Protein AF-A0A950AH39-F1 (afdb_monomer_lite)

Sequence (177 aa):
MLTDLIYELNAAGATVAASVKDLDLKREAQKGTLADLEAAKADRQAALEKHDVKAVALASATEAVAEHIISEAKSEVVKAEAALKNVVTSAVEVSNRLQGELVVAARAKAEALLSDLFADKHQNMVKHHAGMTKIVTDSASLPSLFLNDRQADLIEGVARNFAITSASLIEFAAKVS

Radius of gyration: 41.62 Å; chains: 1; bounding box: 95×28×108 Å

Structure (mmCIF, N/CA/C/O backbone):
data_AF-A0A950AH39-F1
#
_entry.id   AF-A0A950AH39-F1
#
loop_
_atom_site.group_PDB
_atom_site.id
_atom_site.type_symbol
_atom_site.label_atom_id
_atom_site.label_alt_id
_atom_site.label_comp_id
_atom_site.label_asym_id
_atom_site.label_entity_id
_atom_site.label_seq_id
_atom_site.pdbx_PDB_ins_code
_atom_site.Cartn_x
_atom_site.Cartn_y
_atom_site.Cartn_z
_atom_site.occupancy
_atom_site.B_iso_or_equiv
_atom_site.auth_seq_id
_atom_site.auth_comp_id
_atom_site.auth_asym_id
_atom_site.auth_atom_id
_atom_site.pdbx_PDB_model_num
ATOM 1 N N . MET A 1 1 ? 3.872 2.177 -25.135 1.00 76.50 1 MET A N 1
ATOM 2 C CA . MET A 1 1 ? 4.479 1.170 -24.236 1.00 76.50 1 MET A CA 1
ATOM 3 C C . MET A 1 1 ? 5.127 1.804 -23.006 1.00 76.50 1 MET A C 1
ATOM 5 O O . MET A 1 1 ? 4.569 1.657 -21.932 1.00 76.50 1 MET A O 1
ATOM 9 N N . LEU A 1 2 ? 6.236 2.553 -23.114 1.00 76.88 2 LEU A N 1
ATOM 10 C CA . LEU A 1 2 ? 6.896 3.193 -21.951 1.00 76.88 2 LEU A CA 1
ATOM 11 C C . LEU A 1 2 ? 5.990 4.167 -21.176 1.00 76.88 2 LEU A C 1
ATOM 13 O O . LEU A 1 2 ? 5.901 4.101 -19.954 1.00 76.88 2 LEU A O 1
ATOM 17 N N . THR A 1 3 ? 5.281 5.040 -21.892 1.00 81.62 3 THR A N 1
ATOM 18 C CA . THR A 1 3 ? 4.321 5.980 -21.296 1.00 81.62 3 THR A CA 1
ATOM 19 C C . THR A 1 3 ? 3.168 5.256 -20.593 1.00 81.62 3 THR A C 1
ATOM 21 O O . THR A 1 3 ? 2.755 5.674 -19.516 1.00 81.62 3 THR A O 1
ATOM 24 N N . ASP A 1 4 ? 2.699 4.139 -21.156 1.00 85.88 4 ASP A N 1
ATOM 25 C CA . ASP A 1 4 ? 1.607 3.340 -20.586 1.00 85.88 4 ASP A CA 1
ATOM 26 C C . ASP A 1 4 ? 2.038 2.694 -19.261 1.00 85.88 4 ASP A C 1
ATOM 28 O O . ASP A 1 4 ? 1.320 2.787 -18.270 1.00 85.88 4 ASP A O 1
ATOM 32 N N . LEU A 1 5 ? 3.262 2.154 -19.195 1.00 78.88 5 LEU A N 1
ATOM 33 C CA . LEU A 1 5 ? 3.831 1.596 -17.962 1.00 78.88 5 LEU A CA 1
ATOM 34 C C . LEU A 1 5 ? 4.022 2.648 -16.859 1.00 78.88 5 LEU A C 1
ATOM 36 O O . LEU A 1 5 ? 3.854 2.340 -15.681 1.00 78.88 5 LEU A O 1
ATOM 40 N N . ILE A 1 6 ? 4.342 3.895 -17.217 1.00 76.88 6 ILE A N 1
ATOM 41 C CA . ILE A 1 6 ? 4.428 5.003 -16.251 1.00 76.88 6 ILE A CA 1
ATOM 42 C C . ILE A 1 6 ? 3.038 5.343 -15.692 1.00 76.88 6 ILE A C 1
ATOM 44 O O . ILE A 1 6 ? 2.897 5.558 -14.486 1.00 76.88 6 ILE A O 1
ATOM 48 N N . TYR A 1 7 ? 2.002 5.367 -16.535 1.00 85.56 7 TYR A N 1
ATOM 49 C CA . TYR A 1 7 ? 0.625 5.562 -16.074 1.00 85.56 7 TYR A CA 1
ATOM 50 C C . TYR A 1 7 ? 0.140 4.404 -15.192 1.00 85.56 7 TYR A C 1
ATOM 52 O O . TYR A 1 7 ? -0.436 4.663 -14.135 1.00 85.56 7 TYR A O 1
ATOM 60 N N . GLU A 1 8 ? 0.422 3.152 -15.569 1.00 81.38 8 GLU A N 1
ATOM 61 C CA . GLU A 1 8 ? 0.126 1.966 -14.753 1.00 81.38 8 GLU A CA 1
ATOM 62 C C . GLU A 1 8 ? 0.803 2.046 -13.378 1.00 81.38 8 GLU A C 1
ATOM 64 O O . GLU A 1 8 ? 0.160 1.795 -12.357 1.00 81.38 8 GLU A O 1
ATOM 69 N N . LEU A 1 9 ? 2.077 2.452 -13.325 1.00 76.06 9 LEU A N 1
ATOM 70 C CA . LEU A 1 9 ? 2.820 2.572 -12.070 1.00 76.06 9 LEU A CA 1
ATOM 71 C C . LEU A 1 9 ? 2.239 3.668 -11.165 1.00 76.06 9 LEU A C 1
ATOM 73 O O . LEU A 1 9 ? 2.093 3.462 -9.961 1.00 76.06 9 LEU A O 1
ATOM 77 N N . ASN A 1 10 ? 1.858 4.812 -11.738 1.00 77.19 10 ASN A N 1
ATOM 78 C CA . ASN A 1 10 ? 1.216 5.897 -10.994 1.00 77.19 10 ASN A CA 1
ATOM 79 C C . ASN A 1 10 ? -0.159 5.487 -10.447 1.00 77.19 10 ASN A C 1
ATOM 81 O O . ASN A 1 10 ? -0.480 5.791 -9.296 1.00 77.19 10 ASN A O 1
ATOM 85 N N . ALA A 1 11 ? -0.959 4.768 -11.238 1.00 80.12 11 ALA A N 1
ATOM 86 C CA . ALA A 1 11 ? -2.250 4.247 -10.796 1.00 80.12 11 ALA A CA 1
ATOM 87 C C . ALA A 1 11 ? -2.091 3.199 -9.678 1.00 80.12 11 ALA A C 1
ATOM 89 O O . ALA A 1 11 ? -2.816 3.235 -8.677 1.00 80.12 11 ALA A O 1
ATOM 90 N N . ALA A 1 12 ? -1.100 2.310 -9.800 1.00 74.94 12 ALA A N 1
ATOM 91 C CA . ALA A 1 12 ? -0.759 1.350 -8.757 1.00 74.94 12 ALA A CA 1
ATOM 92 C C . ALA A 1 12 ? -0.311 2.064 -7.469 1.00 74.94 12 ALA A C 1
ATOM 94 O O . ALA A 1 12 ? -0.803 1.742 -6.389 1.00 74.94 12 ALA A O 1
ATOM 95 N N . GLY A 1 13 ? 0.536 3.094 -7.578 1.00 74.12 13 GLY A N 1
ATOM 96 C CA . GLY A 1 13 ? 0.977 3.915 -6.445 1.00 74.12 13 GLY A CA 1
ATOM 97 C C . GLY A 1 13 ? -0.177 4.609 -5.714 1.00 74.12 13 GLY A C 1
ATOM 98 O O . GLY A 1 13 ? -0.252 4.551 -4.485 1.00 74.12 13 GLY A O 1
ATOM 99 N N . ALA A 1 14 ? -1.125 5.194 -6.452 1.00 77.81 14 ALA A N 1
ATOM 100 C CA . ALA A 1 14 ? -2.331 5.786 -5.868 1.00 77.81 14 ALA A CA 1
ATOM 101 C C . ALA A 1 14 ? -3.193 4.743 -5.129 1.00 77.81 14 ALA A C 1
ATOM 103 O O . ALA A 1 14 ? -3.700 5.010 -4.038 1.00 77.81 14 ALA A O 1
ATOM 104 N N . THR A 1 15 ? -3.311 3.535 -5.686 1.00 84.06 15 THR A N 1
ATOM 105 C C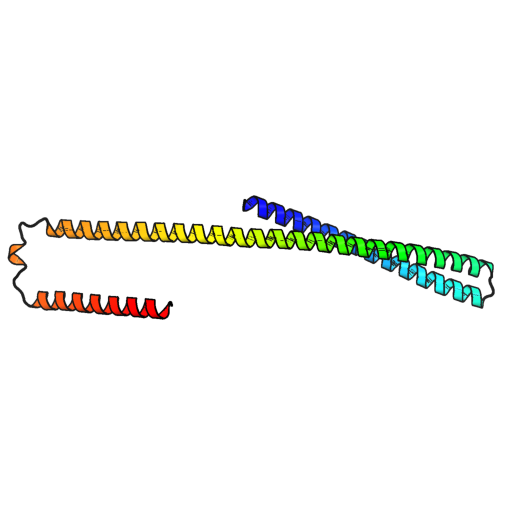A . THR A 1 15 ? -4.073 2.426 -5.088 1.00 84.06 15 THR A CA 1
ATOM 106 C C . THR A 1 15 ? -3.410 1.897 -3.813 1.00 84.06 15 THR A C 1
ATOM 108 O O . THR A 1 15 ? -4.102 1.640 -2.826 1.00 84.06 15 THR A O 1
ATOM 111 N N . VAL A 1 16 ? -2.074 1.791 -3.784 1.00 78.69 16 VAL A N 1
ATOM 112 C CA . VAL A 1 16 ? -1.316 1.449 -2.567 1.00 78.69 16 VAL A CA 1
ATOM 113 C C . VAL A 1 16 ? -1.559 2.498 -1.483 1.00 78.69 16 VAL A C 1
ATOM 115 O O . VAL A 1 16 ? -1.928 2.138 -0.369 1.00 78.69 16 VAL A O 1
ATOM 118 N N . ALA A 1 17 ? -1.415 3.788 -1.804 1.00 73.62 17 ALA A N 1
ATOM 119 C CA . ALA A 1 17 ? -1.599 4.869 -0.836 1.00 73.62 17 ALA A CA 1
ATOM 120 C C . ALA A 1 17 ? -3.016 4.885 -0.236 1.00 73.62 17 ALA A C 1
ATOM 122 O O . ALA A 1 17 ? -3.179 5.033 0.976 1.00 73.62 17 ALA A O 1
ATOM 123 N N . ALA A 1 18 ? -4.041 4.676 -1.068 1.00 80.56 18 ALA A N 1
ATOM 124 C CA . ALA A 1 18 ? -5.420 4.551 -0.603 1.00 80.56 18 ALA A CA 1
ATOM 125 C C . ALA A 1 18 ? -5.618 3.323 0.305 1.00 80.56 18 ALA A C 1
ATOM 127 O O . ALA A 1 18 ? -6.253 3.434 1.352 1.00 80.56 18 ALA A O 1
ATOM 128 N N . SER A 1 19 ? -5.034 2.178 -0.059 1.00 81.12 19 SER A N 1
ATOM 129 C CA . SER A 1 19 ? -5.141 0.927 0.708 1.00 81.12 19 SER A CA 1
ATOM 130 C C . SER A 1 19 ? -4.440 1.006 2.068 1.00 81.12 19 SER A C 1
ATOM 132 O O . SER A 1 19 ? -4.955 0.487 3.054 1.00 81.12 19 SER A O 1
ATOM 134 N N . VAL A 1 20 ? -3.291 1.687 2.148 1.00 83.12 20 VAL A N 1
ATOM 135 C CA . VAL A 1 20 ? -2.596 1.952 3.421 1.00 83.12 20 VAL A CA 1
ATOM 136 C C . VAL A 1 20 ? -3.459 2.827 4.326 1.00 83.12 20 VAL A C 1
ATOM 138 O O . VAL A 1 20 ? -3.661 2.492 5.488 1.00 83.12 20 VAL A O 1
ATOM 141 N N . LYS A 1 21 ? -4.041 3.902 3.781 1.00 87.12 21 LYS A N 1
ATOM 142 C CA . LYS A 1 21 ? -4.928 4.783 4.548 1.00 87.12 21 LYS A CA 1
ATOM 143 C C . LYS A 1 21 ? -6.155 4.041 5.091 1.00 87.12 21 LYS A C 1
ATOM 145 O O . LYS A 1 21 ? -6.535 4.264 6.235 1.00 87.12 21 LYS A O 1
ATOM 150 N N . ASP A 1 22 ? -6.773 3.174 4.289 1.00 86.00 22 ASP A N 1
ATOM 151 C CA . ASP A 1 22 ? -7.908 2.346 4.726 1.00 86.00 22 ASP A CA 1
ATOM 152 C C . ASP A 1 22 ? -7.509 1.369 5.846 1.00 86.00 22 ASP A C 1
ATOM 154 O O . ASP A 1 22 ? -8.219 1.231 6.843 1.00 86.00 22 ASP A O 1
ATOM 158 N N . LEU A 1 23 ? -6.336 0.739 5.726 1.00 85.19 23 LEU A N 1
ATOM 159 C CA . LEU A 1 23 ? -5.794 -0.140 6.761 1.00 85.19 23 LEU A CA 1
ATOM 160 C C . LEU A 1 23 ? -5.541 0.606 8.079 1.00 85.19 23 LEU A C 1
ATOM 162 O O . LEU A 1 23 ? -5.891 0.098 9.145 1.00 85.19 23 LEU A O 1
ATOM 166 N N . ASP A 1 24 ? -4.968 1.807 8.016 1.00 88.50 24 ASP A N 1
ATOM 167 C CA . ASP A 1 24 ? -4.693 2.623 9.201 1.00 88.50 24 ASP A CA 1
ATOM 168 C C . ASP A 1 24 ? -5.986 3.047 9.909 1.00 88.50 24 ASP A C 1
ATOM 170 O O . ASP A 1 24 ? -6.086 2.932 11.130 1.00 88.50 24 ASP A O 1
ATOM 174 N N . LEU A 1 25 ? -7.018 3.446 9.155 1.00 88.56 25 LEU A N 1
ATOM 175 C CA . LEU A 1 25 ? -8.335 3.769 9.718 1.00 88.56 25 LEU A CA 1
ATOM 176 C C . LEU A 1 25 ? -8.959 2.568 10.442 1.00 88.56 25 LEU A C 1
ATOM 178 O O . LEU A 1 25 ? -9.480 2.716 11.548 1.00 88.56 25 LEU A O 1
ATOM 182 N N . LYS A 1 26 ? -8.873 1.371 9.850 1.00 88.06 26 LYS A N 1
ATOM 183 C CA . LYS A 1 26 ? -9.380 0.132 10.463 1.00 88.06 26 LYS A CA 1
ATOM 184 C C . LYS A 1 26 ? -8.608 -0.250 11.726 1.00 88.06 26 LYS A C 1
ATOM 186 O O . LYS A 1 26 ? -9.218 -0.685 12.701 1.00 88.06 26 LYS A O 1
ATOM 191 N N . ARG A 1 27 ? -7.286 -0.051 11.746 1.00 88.06 27 ARG A N 1
ATOM 192 C CA . ARG A 1 27 ? -6.449 -0.285 12.937 1.00 88.06 27 ARG A CA 1
ATOM 193 C C . ARG A 1 27 ? -6.758 0.695 14.066 1.00 88.06 27 ARG A C 1
ATOM 195 O O . ARG A 1 27 ? -6.844 0.274 15.217 1.00 88.06 27 ARG A O 1
ATOM 202 N N . GLU A 1 28 ? -6.968 1.972 13.759 1.00 88.56 28 GLU A N 1
ATOM 203 C CA . GLU A 1 28 ? -7.371 2.961 14.766 1.00 88.56 28 GLU A CA 1
ATOM 204 C C . GLU A 1 28 ? -8.767 2.660 15.332 1.00 88.56 28 GLU A C 1
ATOM 206 O O . GLU A 1 28 ? -8.957 2.689 16.548 1.00 88.56 28 GLU A O 1
ATOM 211 N N . ALA A 1 29 ? -9.725 2.259 14.490 1.00 83.50 29 ALA A N 1
ATOM 212 C CA . ALA A 1 29 ? -11.039 1.810 14.955 1.00 83.50 29 ALA A CA 1
ATOM 213 C C . ALA A 1 29 ? -10.945 0.563 15.862 1.00 83.50 29 ALA A C 1
ATOM 215 O O . ALA A 1 29 ? -11.584 0.500 16.917 1.00 83.50 29 ALA A O 1
ATOM 216 N N . GLN A 1 30 ? -10.095 -0.408 15.506 1.00 87.69 30 GLN A N 1
ATOM 217 C CA . GLN A 1 30 ? -9.819 -1.576 16.348 1.00 87.69 30 GLN A CA 1
ATOM 218 C C . GLN A 1 30 ? -9.204 -1.172 17.699 1.00 87.69 30 GLN A C 1
ATOM 220 O O . GLN A 1 30 ? -9.541 -1.740 18.732 1.00 87.69 30 GLN A O 1
ATOM 225 N N . LYS A 1 31 ? -8.307 -0.185 17.719 1.00 89.31 31 LYS A N 1
ATOM 226 C CA . LYS A 1 31 ? -7.671 0.293 18.951 1.00 89.31 31 LYS A CA 1
ATOM 227 C C . LYS A 1 31 ? -8.661 1.003 19.877 1.00 89.31 31 LYS A C 1
ATOM 229 O O . LYS A 1 31 ? -8.615 0.776 21.083 1.00 89.31 31 LYS A O 1
ATOM 234 N N . GLY A 1 32 ? -9.561 1.818 19.323 1.00 86.19 32 GLY A N 1
ATOM 235 C CA . GLY A 1 32 ? -10.635 2.464 20.085 1.00 86.19 32 GLY A CA 1
ATOM 236 C C . GLY A 1 32 ? -11.562 1.445 20.750 1.00 86.19 32 GLY A C 1
ATOM 237 O O . GLY A 1 32 ? -11.762 1.491 21.958 1.00 86.19 32 GLY A O 1
ATOM 238 N N . THR A 1 33 ? -12.017 0.446 19.990 1.00 86.81 33 THR A N 1
ATOM 239 C CA . THR A 1 33 ? -12.879 -0.631 20.520 1.00 86.81 33 THR A CA 1
ATOM 240 C C . THR A 1 33 ? -12.186 -1.487 21.585 1.00 86.81 33 THR A C 1
ATOM 242 O O . THR A 1 33 ? -12.837 -1.986 22.500 1.00 86.81 33 THR A O 1
ATOM 245 N N . LEU A 1 34 ? -10.858 -1.618 21.522 1.00 87.44 34 LEU A N 1
ATOM 246 C CA . LEU A 1 34 ? -10.061 -2.297 22.547 1.00 87.44 34 LEU A CA 1
ATOM 247 C C . LEU A 1 34 ? -10.007 -1.499 23.859 1.00 87.44 34 LEU A C 1
ATOM 249 O O . LEU A 1 34 ? -10.116 -2.089 24.931 1.00 87.44 34 LEU A O 1
ATOM 253 N N . ALA A 1 35 ? -9.916 -0.169 23.778 1.00 88.75 35 ALA A N 1
ATOM 254 C CA . ALA A 1 35 ? -10.026 0.697 24.950 1.00 88.75 35 ALA A CA 1
ATOM 255 C C . ALA A 1 35 ? -11.429 0.623 25.582 1.00 88.75 35 ALA A C 1
ATOM 257 O O . ALA A 1 35 ? -11.544 0.539 26.805 1.00 88.75 35 ALA A O 1
ATOM 258 N N . ASP A 1 36 ? -12.484 0.571 24.760 1.00 85.88 36 ASP A N 1
ATOM 259 C CA . ASP A 1 36 ? -13.864 0.395 25.234 1.00 85.88 36 ASP A CA 1
ATOM 260 C C . ASP A 1 36 ? -14.052 -0.951 25.954 1.00 85.88 36 ASP A C 1
ATOM 262 O O . ASP A 1 36 ? -14.726 -1.023 26.984 1.00 85.88 36 ASP A O 1
ATOM 266 N N . LEU A 1 37 ? -13.415 -2.020 25.460 1.00 86.88 37 LEU A N 1
ATOM 267 C CA . LEU A 1 37 ? -13.424 -3.327 26.117 1.00 86.88 37 LEU A CA 1
ATOM 268 C C . LEU A 1 37 ? -12.747 -3.283 27.494 1.00 86.88 37 LEU A C 1
ATOM 270 O O . LEU A 1 37 ? -13.269 -3.849 28.456 1.00 86.88 37 LEU A O 1
ATOM 274 N N . GLU A 1 38 ? -11.581 -2.643 27.600 1.00 90.00 38 GLU A N 1
ATOM 275 C CA . GLU A 1 38 ? -10.871 -2.512 28.877 1.00 90.00 38 GLU A CA 1
ATOM 276 C C . GLU A 1 38 ? -11.673 -1.682 29.887 1.00 90.00 38 GLU A C 1
ATOM 278 O O . GLU A 1 38 ? -11.776 -2.072 31.054 1.00 90.00 38 GLU A O 1
ATOM 283 N N . ALA A 1 39 ? -12.311 -0.597 29.435 1.00 88.00 39 ALA A N 1
ATOM 284 C CA . ALA A 1 39 ? -13.213 0.202 30.259 1.00 88.00 39 ALA A CA 1
ATOM 285 C C . ALA A 1 39 ? -14.415 -0.623 30.751 1.00 88.00 39 ALA A C 1
ATOM 287 O O . ALA A 1 39 ? -14.690 -0.652 31.950 1.00 88.00 39 ALA A O 1
ATOM 288 N N . ALA A 1 40 ? -15.069 -1.384 29.865 1.00 85.88 40 ALA A N 1
ATOM 289 C CA . ALA A 1 40 ? -16.189 -2.251 30.234 1.00 85.88 40 ALA A CA 1
ATOM 290 C C . ALA A 1 40 ? -15.788 -3.331 31.258 1.00 85.88 40 ALA A C 1
ATOM 292 O O . ALA A 1 40 ? -16.541 -3.617 32.193 1.00 85.88 40 ALA A O 1
ATOM 293 N N . LYS A 1 41 ? -14.579 -3.900 31.134 1.00 89.81 41 LYS A N 1
ATOM 294 C CA . LYS A 1 41 ? -14.029 -4.865 32.104 1.00 89.8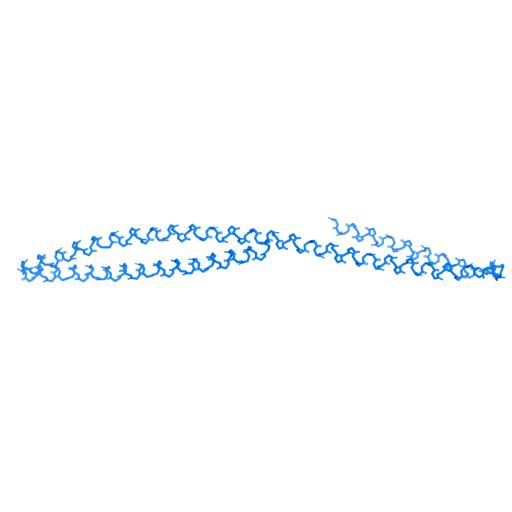1 41 LYS A CA 1
ATOM 295 C C . LYS A 1 41 ? -13.788 -4.229 33.474 1.00 89.81 41 LYS A C 1
ATOM 297 O O . LYS A 1 41 ? -14.119 -4.842 34.493 1.00 89.81 41 LYS A O 1
ATOM 302 N N . ALA A 1 42 ? -13.258 -3.006 33.507 1.00 89.19 42 ALA A N 1
ATOM 303 C CA . ALA A 1 42 ? -13.065 -2.252 34.744 1.00 89.19 42 ALA A CA 1
ATOM 304 C C . ALA A 1 42 ? -14.404 -1.900 35.416 1.00 89.19 42 ALA A C 1
ATOM 306 O O . ALA A 1 42 ? -14.565 -2.116 36.619 1.00 89.19 42 ALA A O 1
ATOM 307 N N . ASP A 1 43 ? -15.391 -1.449 34.638 1.00 88.00 43 ASP A N 1
ATOM 308 C CA . ASP A 1 43 ? -16.734 -1.126 35.131 1.00 88.00 43 ASP A CA 1
ATOM 309 C C . ASP A 1 43 ? -17.440 -2.356 35.709 1.00 88.00 43 ASP A C 1
ATOM 311 O O . ASP A 1 43 ? -18.063 -2.286 36.773 1.00 88.00 43 ASP A O 1
ATOM 315 N N . ARG A 1 44 ? -17.287 -3.519 35.062 1.00 87.38 44 ARG A N 1
ATOM 316 C CA . ARG A 1 44 ? -17.820 -4.789 35.569 1.00 87.38 44 ARG A CA 1
ATOM 317 C C . ARG A 1 44 ? -17.201 -5.164 36.911 1.00 87.38 44 ARG A C 1
ATOM 319 O O . ARG A 1 44 ? -17.924 -5.570 37.820 1.00 87.38 44 ARG A O 1
ATOM 326 N N . GLN A 1 45 ? -15.883 -5.028 37.045 1.00 90.56 45 GLN A N 1
ATOM 327 C CA . GLN A 1 45 ? -15.167 -5.322 38.286 1.00 90.56 45 GLN A CA 1
ATOM 328 C C . GLN A 1 45 ? -15.615 -4.390 39.422 1.00 90.56 45 GLN A C 1
ATOM 330 O O . GLN A 1 45 ? -15.954 -4.858 40.509 1.00 90.56 45 GLN A O 1
ATOM 335 N N . ALA A 1 46 ? -15.728 -3.089 39.147 1.00 88.19 46 ALA A N 1
ATOM 336 C CA . ALA A 1 46 ? -16.216 -2.110 40.115 1.00 88.19 46 ALA A CA 1
ATOM 337 C C . ALA A 1 46 ? -17.679 -2.366 40.532 1.00 88.19 46 ALA A C 1
ATOM 339 O O . ALA A 1 46 ? -18.047 -2.156 41.691 1.00 88.19 46 ALA A O 1
ATOM 340 N N . ALA A 1 47 ? -18.525 -2.827 39.606 1.00 86.50 47 ALA A N 1
ATOM 341 C CA . ALA A 1 47 ? -19.907 -3.205 39.892 1.00 86.50 47 ALA A CA 1
ATOM 342 C C . ALA A 1 47 ? -20.006 -4.490 40.735 1.00 86.50 47 ALA A C 1
ATOM 344 O O . ALA A 1 47 ? -20.845 -4.567 41.638 1.00 86.50 47 ALA A O 1
ATOM 345 N N . LEU A 1 48 ? -19.129 -5.472 40.483 1.00 87.19 48 LEU A N 1
ATOM 346 C CA . LEU A 1 48 ? -19.028 -6.709 41.267 1.00 87.19 48 LEU A CA 1
ATOM 347 C C . LEU A 1 48 ? -18.630 -6.420 42.718 1.00 87.19 48 LEU A C 1
ATOM 349 O O . LEU A 1 48 ? -19.251 -6.955 43.635 1.00 87.19 48 LEU A O 1
ATOM 353 N N . GLU A 1 49 ? -17.655 -5.534 42.929 1.00 91.69 49 GLU A N 1
ATOM 354 C CA . GLU A 1 49 ? -17.196 -5.116 44.263 1.00 91.69 49 GLU A CA 1
ATOM 355 C C . GLU A 1 49 ? -18.283 -4.391 45.069 1.00 91.69 49 GLU A C 1
ATOM 357 O O . GLU A 1 49 ? -18.335 -4.499 46.292 1.00 91.69 49 GLU A O 1
ATOM 362 N N . LYS A 1 50 ? -19.191 -3.684 44.388 1.00 92.62 50 LYS A N 1
ATOM 363 C CA . LYS A 1 50 ? -20.341 -3.003 45.004 1.00 92.62 50 LYS A CA 1
ATOM 364 C C . LYS A 1 50 ? -21.576 -3.898 45.150 1.00 92.62 50 LYS A C 1
ATOM 366 O O . LYS A 1 50 ? -22.597 -3.427 45.645 1.00 92.62 50 LYS A O 1
ATOM 371 N N . HIS A 1 51 ? -21.500 -5.159 44.717 1.00 89.38 51 HIS A N 1
ATOM 372 C CA . HIS A 1 51 ? -22.627 -6.096 44.650 1.00 89.38 51 HIS A CA 1
ATOM 373 C C . HIS A 1 51 ? -23.849 -5.555 43.875 1.00 89.38 51 HIS A C 1
ATOM 375 O O . HIS A 1 51 ? -24.985 -5.969 44.120 1.00 89.38 51 HIS A O 1
ATOM 381 N N . ASP A 1 52 ? -23.640 -4.646 42.915 1.00 90.94 52 ASP A N 1
ATOM 382 C CA . ASP A 1 52 ? -24.715 -4.093 42.087 1.00 90.94 52 ASP A CA 1
ATOM 383 C C . ASP A 1 52 ? -24.982 -5.008 40.887 1.00 90.94 52 ASP A C 1
ATOM 385 O O . ASP A 1 52 ? -24.420 -4.857 39.803 1.00 90.94 52 ASP A O 1
ATOM 389 N N . VAL A 1 53 ? -25.879 -5.974 41.088 1.00 87.94 53 VAL A N 1
ATOM 390 C CA . VAL A 1 53 ? -26.254 -6.988 40.088 1.00 87.94 53 VAL A CA 1
ATOM 391 C C . VAL A 1 53 ? -26.714 -6.363 38.761 1.00 87.94 53 VAL A C 1
ATOM 393 O O . VAL A 1 53 ? -26.450 -6.927 37.698 1.00 87.94 53 VAL A O 1
ATOM 396 N N . LYS A 1 54 ? -27.376 -5.195 38.789 1.00 90.94 54 LYS A N 1
ATOM 397 C CA . LYS A 1 54 ? -27.836 -4.519 37.564 1.00 90.94 54 LYS A CA 1
ATOM 398 C C . LYS A 1 54 ? -26.663 -3.925 36.793 1.00 90.94 54 LYS A C 1
ATOM 400 O O . LYS A 1 54 ? -26.592 -4.106 35.578 1.00 90.94 54 LYS A O 1
ATOM 405 N N . ALA A 1 55 ? -25.742 -3.259 37.486 1.00 85.75 55 ALA A N 1
ATOM 406 C CA . ALA A 1 55 ? -24.538 -2.711 36.867 1.00 85.75 55 ALA A CA 1
ATOM 407 C C . ALA A 1 55 ? -23.610 -3.819 36.336 1.00 85.75 55 ALA A C 1
ATOM 409 O O . ALA A 1 55 ? -23.052 -3.678 35.251 1.00 85.75 55 ALA A O 1
ATOM 410 N N . VAL A 1 56 ? -23.521 -4.959 37.031 1.00 86.12 56 VAL A N 1
ATOM 411 C CA . VAL A 1 56 ? -22.763 -6.133 36.562 1.00 86.12 56 VAL A CA 1
ATOM 412 C C . VAL A 1 56 ? -23.355 -6.707 35.275 1.00 86.12 56 VAL A C 1
ATOM 414 O O . VAL A 1 56 ? -22.611 -6.990 34.335 1.00 86.12 56 VAL A O 1
ATOM 417 N N . ALA A 1 57 ? -24.680 -6.873 35.208 1.00 87.19 57 ALA A N 1
ATOM 418 C CA . ALA A 1 57 ? -25.348 -7.383 34.011 1.00 87.19 57 ALA A CA 1
ATOM 419 C C . ALA A 1 57 ? -25.166 -6.440 32.812 1.00 87.19 57 ALA A C 1
ATOM 421 O O . ALA A 1 57 ? -24.901 -6.906 31.704 1.00 87.19 57 ALA A O 1
ATOM 422 N N . LEU A 1 58 ? -25.251 -5.124 33.045 1.00 89.00 58 LEU A N 1
ATOM 423 C CA . LEU A 1 58 ? -25.009 -4.117 32.016 1.00 89.00 58 LEU A CA 1
ATOM 424 C C . LEU A 1 58 ? -23.566 -4.183 31.508 1.00 89.00 58 LEU A C 1
ATOM 426 O O . LEU A 1 58 ? -23.370 -4.357 30.313 1.00 89.00 58 LEU A O 1
ATOM 430 N N . ALA A 1 59 ? -22.576 -4.128 32.404 1.00 86.44 59 ALA A N 1
ATOM 431 C CA . ALA A 1 59 ? -21.161 -4.148 32.038 1.00 86.44 59 ALA A CA 1
ATOM 432 C C . ALA A 1 59 ? -20.740 -5.454 31.337 1.00 86.44 59 ALA A C 1
ATOM 434 O O . ALA A 1 59 ? -19.943 -5.428 30.404 1.00 86.44 59 ALA A O 1
ATOM 435 N N . SER A 1 60 ? -21.327 -6.592 31.727 1.00 88.12 60 SER A N 1
ATOM 436 C CA . SER A 1 60 ? -21.098 -7.881 31.054 1.00 88.12 60 SER A CA 1
ATOM 437 C C . SER A 1 60 ? -21.673 -7.902 29.633 1.00 88.12 60 SER A C 1
ATOM 439 O O . SER A 1 60 ? -21.084 -8.502 28.736 1.00 88.12 60 SER A O 1
ATOM 441 N N . ALA A 1 61 ? -22.814 -7.242 29.406 1.00 86.81 61 ALA A N 1
ATOM 442 C CA . ALA A 1 61 ? -23.378 -7.097 28.068 1.00 86.81 61 ALA A CA 1
ATOM 443 C C . ALA A 1 61 ? -22.506 -6.184 27.189 1.00 86.81 61 ALA A C 1
ATOM 445 O O . ALA A 1 61 ? -22.267 -6.515 26.029 1.00 86.81 61 ALA A O 1
ATOM 446 N N . THR A 1 62 ? -21.982 -5.079 27.733 1.00 87.31 62 THR A N 1
ATOM 447 C CA . THR A 1 62 ? -21.057 -4.192 27.007 1.00 87.31 62 THR A CA 1
ATOM 448 C C . THR A 1 62 ? -19.733 -4.879 26.682 1.00 87.31 62 THR A C 1
ATOM 450 O O . THR A 1 62 ? -19.241 -4.733 25.567 1.00 87.31 62 THR A O 1
ATOM 453 N N . GLU A 1 63 ? -19.189 -5.674 27.607 1.00 87.88 63 GLU A N 1
ATOM 454 C CA . GLU A 1 63 ? -17.997 -6.501 27.383 1.00 87.88 63 GLU A CA 1
ATOM 455 C C . GLU A 1 63 ? -18.217 -7.485 26.225 1.00 87.88 63 GLU A C 1
ATOM 457 O O . GLU A 1 63 ? -17.440 -7.494 25.273 1.00 87.88 63 GLU A O 1
ATOM 462 N N . ALA A 1 64 ? -19.313 -8.253 26.247 1.00 87.81 64 ALA A N 1
ATOM 463 C CA . ALA A 1 64 ? -19.617 -9.227 25.197 1.00 87.81 64 ALA A CA 1
ATOM 464 C C . ALA A 1 64 ? -19.795 -8.576 23.811 1.00 87.81 64 ALA A C 1
ATOM 466 O O . ALA A 1 64 ? -19.342 -9.119 22.801 1.00 87.81 64 ALA A O 1
ATOM 467 N N . VAL A 1 65 ? -20.429 -7.399 23.753 1.00 87.31 65 VAL A N 1
ATOM 468 C CA . VAL A 1 65 ? -20.579 -6.630 22.508 1.00 87.31 65 VAL A CA 1
ATOM 469 C C . VAL A 1 65 ? -19.224 -6.119 22.012 1.00 87.31 65 VAL A C 1
ATOM 471 O O . VAL A 1 65 ? -18.917 -6.265 20.829 1.00 87.31 65 VAL A O 1
ATOM 474 N N . ALA A 1 66 ? -18.388 -5.569 22.896 1.00 81.94 66 ALA A N 1
ATOM 475 C CA . ALA A 1 66 ? -17.060 -5.082 22.531 1.00 81.94 66 ALA A CA 1
ATOM 476 C C . ALA A 1 66 ? -16.147 -6.216 22.027 1.00 81.94 66 ALA A C 1
ATOM 478 O O . ALA A 1 66 ? -15.459 -6.048 21.020 1.00 81.94 66 ALA A O 1
ATOM 479 N N . GLU A 1 67 ? -16.187 -7.400 22.649 1.00 89.62 67 GLU A N 1
ATOM 480 C CA . GLU A 1 67 ? -15.427 -8.573 22.188 1.00 89.62 67 GLU A CA 1
ATOM 481 C C . GLU A 1 67 ? -15.857 -9.038 20.790 1.00 89.62 67 GLU A C 1
ATOM 483 O O . GLU A 1 67 ? -15.003 -9.361 19.957 1.00 89.62 67 GLU A O 1
ATOM 488 N N . HIS A 1 68 ? -17.162 -9.021 20.498 1.00 88.94 68 HIS A N 1
ATOM 489 C CA . HIS A 1 68 ? -17.672 -9.337 19.164 1.00 88.94 68 HIS A CA 1
ATOM 490 C C . HIS A 1 68 ? -17.158 -8.346 18.111 1.00 88.94 68 HIS A C 1
ATOM 492 O O . HIS A 1 68 ? -16.602 -8.761 17.093 1.00 88.94 68 HIS A O 1
ATOM 498 N N . ILE A 1 69 ? -17.264 -7.043 18.387 1.00 85.38 69 ILE A N 1
ATOM 499 C CA . ILE A 1 69 ? -16.810 -5.981 17.478 1.00 85.38 69 ILE A CA 1
ATOM 500 C C . ILE A 1 69 ? -15.297 -6.078 17.226 1.00 85.38 69 ILE A C 1
ATOM 502 O O . ILE A 1 69 ? -14.852 -5.944 16.088 1.00 85.38 69 ILE A O 1
ATOM 506 N N . ILE A 1 70 ? -14.489 -6.366 18.252 1.00 85.62 70 ILE A N 1
ATOM 507 C CA . ILE A 1 70 ? -13.033 -6.533 18.099 1.00 85.62 70 ILE A CA 1
ATOM 508 C C . ILE A 1 70 ? -12.699 -7.741 17.221 1.00 85.62 70 ILE A C 1
ATOM 510 O O . ILE A 1 70 ? -11.773 -7.679 16.408 1.00 85.62 70 ILE A O 1
ATOM 514 N N . SER A 1 71 ? -13.431 -8.845 17.378 1.00 89.56 71 SER A N 1
ATOM 515 C CA . SER A 1 71 ? -13.257 -10.038 16.545 1.00 89.56 71 SER A CA 1
ATOM 516 C C . SER A 1 71 ? -13.541 -9.738 15.068 1.00 89.56 71 SER A C 1
ATOM 518 O O . SER A 1 71 ? -12.744 -10.097 14.193 1.00 89.56 71 SER A O 1
ATOM 520 N N . GLU A 1 72 ? -14.624 -9.007 14.789 1.00 89.19 72 GLU A N 1
ATOM 521 C CA . GLU A 1 72 ? -14.964 -8.544 13.440 1.00 89.19 72 GLU A CA 1
ATOM 522 C C . GLU A 1 72 ? -13.904 -7.583 12.888 1.00 89.19 72 GLU A C 1
ATOM 524 O O . GLU A 1 72 ? -13.354 -7.832 11.812 1.00 89.19 72 GLU A O 1
ATOM 529 N N . ALA A 1 73 ? -13.518 -6.559 13.656 1.00 80.88 73 ALA A N 1
ATOM 530 C CA . ALA A 1 73 ? -12.496 -5.589 13.267 1.00 80.88 73 ALA A CA 1
ATOM 531 C C . ALA A 1 73 ? -11.150 -6.263 12.956 1.00 80.88 73 ALA A C 1
ATOM 533 O O . ALA A 1 73 ? -10.501 -5.947 11.958 1.00 80.88 73 ALA A O 1
ATOM 534 N N . LYS A 1 74 ? -10.742 -7.262 13.751 1.00 88.31 74 LYS A N 1
ATOM 535 C CA . LYS A 1 74 ? -9.525 -8.045 13.495 1.00 88.31 74 LYS A CA 1
ATOM 536 C C . LYS A 1 74 ? -9.608 -8.801 12.168 1.00 88.31 74 LYS A C 1
ATOM 538 O O . LYS A 1 74 ? -8.625 -8.843 11.428 1.00 88.31 74 LYS A O 1
ATOM 543 N N . SER A 1 75 ? -10.762 -9.388 11.850 1.00 88.56 75 SER A N 1
ATOM 544 C CA . SER A 1 75 ? -10.984 -10.054 10.559 1.00 88.56 75 SER A CA 1
ATOM 545 C C . SER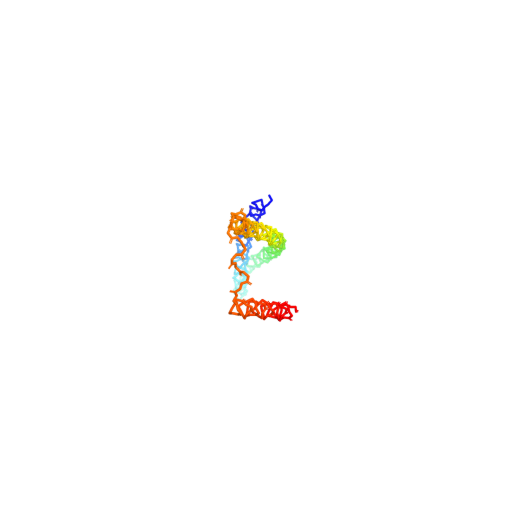 A 1 75 ? -10.861 -9.073 9.390 1.00 88.56 75 SER A C 1
ATOM 547 O O . SER A 1 75 ? -10.244 -9.388 8.371 1.00 88.56 75 SER A O 1
ATOM 549 N N . GLU A 1 76 ? -11.411 -7.869 9.536 1.00 87.25 76 GLU A N 1
ATOM 550 C CA . GLU A 1 76 ? -11.356 -6.835 8.503 1.00 87.25 76 GLU A CA 1
ATOM 551 C C . GLU A 1 76 ? -9.950 -6.277 8.282 1.00 87.25 76 GLU A C 1
ATOM 553 O O . GLU A 1 76 ? -9.554 -6.085 7.130 1.00 87.25 76 GLU A O 1
ATOM 558 N N . VAL A 1 77 ? -9.170 -6.087 9.351 1.00 86.62 77 VAL A N 1
ATOM 559 C CA . VAL A 1 77 ? -7.754 -5.697 9.261 1.00 86.62 77 VAL A CA 1
ATOM 560 C C . VAL A 1 77 ? -6.962 -6.752 8.488 1.00 86.62 77 VAL A C 1
ATOM 562 O O . VAL A 1 77 ? -6.257 -6.407 7.543 1.00 86.62 77 VAL A O 1
ATOM 565 N N . VAL A 1 78 ? -7.141 -8.042 8.793 1.00 90.31 78 VAL A N 1
ATOM 566 C CA . VAL A 1 78 ? -6.454 -9.133 8.074 1.00 90.31 78 VAL A CA 1
ATOM 567 C C . VAL A 1 78 ? -6.829 -9.159 6.586 1.00 90.31 78 VAL A C 1
ATOM 569 O O . VAL A 1 78 ? -5.963 -9.340 5.727 1.00 90.31 78 VAL A O 1
ATOM 572 N N . LYS A 1 79 ? -8.107 -8.945 6.246 1.00 87.75 79 LYS A N 1
ATOM 573 C CA . LYS A 1 79 ? -8.549 -8.851 4.842 1.00 87.75 79 LYS A CA 1
ATOM 574 C C . LYS A 1 79 ? -7.924 -7.647 4.128 1.00 87.75 79 LYS A C 1
ATOM 576 O O . LYS A 1 79 ? -7.488 -7.787 2.985 1.00 87.75 79 LYS A O 1
ATOM 581 N N . ALA A 1 80 ? -7.856 -6.491 4.789 1.00 77.88 80 ALA A N 1
ATOM 582 C CA . ALA A 1 80 ? -7.240 -5.281 4.246 1.00 77.88 80 ALA A CA 1
ATOM 583 C C . ALA A 1 80 ? -5.723 -5.446 4.037 1.00 77.88 80 ALA A C 1
ATOM 585 O O . ALA A 1 80 ? -5.202 -5.049 2.998 1.00 77.88 80 ALA A O 1
ATOM 586 N N . GLU A 1 81 ? -5.018 -6.104 4.961 1.00 86.62 81 GLU A N 1
ATOM 587 C CA . GLU A 1 81 ? -3.595 -6.438 4.813 1.00 86.62 81 GLU A CA 1
ATOM 588 C C . GLU A 1 81 ? -3.341 -7.381 3.633 1.00 86.62 81 GLU A C 1
ATOM 590 O O . GLU A 1 81 ? -2.405 -7.172 2.857 1.00 86.62 81 GLU A O 1
ATOM 595 N N . ALA A 1 82 ? -4.187 -8.401 3.458 1.00 87.88 82 ALA A N 1
ATOM 596 C CA . ALA A 1 82 ? -4.085 -9.314 2.323 1.00 87.88 82 ALA A CA 1
ATOM 597 C C . ALA A 1 82 ? -4.312 -8.583 0.988 1.00 87.88 82 ALA A C 1
ATOM 599 O O . ALA A 1 82 ? -3.572 -8.801 0.026 1.00 87.88 82 ALA A O 1
ATOM 600 N N . ALA A 1 83 ? -5.294 -7.677 0.939 1.00 80.38 83 ALA A N 1
ATOM 601 C CA . ALA A 1 83 ? -5.538 -6.829 -0.223 1.00 80.38 83 ALA A CA 1
ATOM 602 C C . ALA A 1 83 ? -4.342 -5.907 -0.511 1.00 80.38 83 ALA A C 1
ATOM 604 O O . ALA A 1 83 ? -3.859 -5.876 -1.642 1.00 80.38 83 ALA A O 1
ATOM 605 N N . LEU A 1 84 ? -3.805 -5.230 0.511 1.00 78.44 84 LEU A N 1
ATOM 606 C CA . LEU A 1 84 ? -2.628 -4.369 0.384 1.00 78.44 84 LEU A CA 1
ATOM 607 C C . LEU A 1 84 ? -1.425 -5.143 -0.163 1.00 78.44 84 LEU A C 1
ATOM 609 O O . LEU A 1 84 ? -0.755 -4.665 -1.077 1.00 78.44 84 LEU A O 1
ATOM 613 N N . LYS A 1 85 ? -1.177 -6.358 0.339 1.00 88.56 85 LYS A N 1
ATOM 614 C CA . LYS A 1 85 ? -0.095 -7.219 -0.152 1.00 88.56 85 LYS A CA 1
ATOM 615 C C . LYS A 1 85 ? -0.225 -7.491 -1.652 1.00 88.56 85 LYS A C 1
ATOM 617 O O . LYS A 1 85 ? 0.755 -7.336 -2.373 1.00 88.56 85 LYS A O 1
ATOM 622 N N . ASN A 1 86 ? -1.422 -7.837 -2.124 1.00 88.12 86 ASN A N 1
ATOM 623 C CA . ASN A 1 86 ? -1.665 -8.104 -3.545 1.00 88.12 86 ASN A CA 1
ATOM 624 C C . ASN A 1 86 ? -1.443 -6.856 -4.414 1.00 88.12 86 ASN A C 1
ATOM 626 O O . ASN A 1 86 ? -0.812 -6.944 -5.468 1.00 88.12 86 ASN A O 1
ATOM 630 N N . VAL A 1 87 ? -1.911 -5.687 -3.961 1.00 79.50 87 VAL A N 1
ATOM 631 C CA . VAL A 1 87 ? -1.707 -4.411 -4.671 1.00 79.50 87 VAL A CA 1
ATOM 632 C C . VAL A 1 87 ? -0.216 -4.068 -4.748 1.00 79.50 87 VAL A C 1
ATOM 634 O O . VAL A 1 87 ? 0.277 -3.697 -5.813 1.00 79.50 87 VAL A O 1
ATOM 637 N N . VAL A 1 88 ? 0.526 -4.236 -3.649 1.00 79.06 88 VAL A N 1
ATOM 638 C CA . VAL A 1 88 ? 1.976 -3.991 -3.612 1.00 79.06 88 VAL A CA 1
ATOM 639 C C . VAL A 1 88 ? 2.724 -4.949 -4.540 1.00 79.06 88 VAL A C 1
ATOM 641 O O . VAL A 1 88 ? 3.586 -4.499 -5.292 1.00 79.06 88 VAL A O 1
ATOM 644 N N . THR A 1 89 ? 2.388 -6.243 -4.548 1.00 87.06 89 THR A N 1
ATOM 645 C CA . THR A 1 89 ? 2.989 -7.214 -5.479 1.00 87.06 89 THR A CA 1
ATOM 646 C C . THR A 1 89 ? 2.785 -6.788 -6.933 1.00 87.06 89 THR A C 1
ATOM 648 O O . THR A 1 89 ? 3.751 -6.738 -7.691 1.00 87.06 89 THR A O 1
ATOM 651 N N . SER A 1 90 ? 1.568 -6.380 -7.299 1.00 84.38 90 SER A N 1
ATOM 652 C CA . SER A 1 90 ? 1.276 -5.893 -8.651 1.00 84.38 90 SER A CA 1
ATOM 653 C C . SER A 1 90 ? 2.064 -4.621 -9.005 1.00 84.38 90 SER A C 1
ATOM 655 O O . SER A 1 90 ? 2.622 -4.515 -10.098 1.00 84.38 90 SER A O 1
ATOM 657 N N . ALA A 1 91 ? 2.196 -3.672 -8.070 1.00 72.69 91 ALA A N 1
ATOM 658 C CA . ALA A 1 91 ? 2.989 -2.458 -8.276 1.00 72.69 91 ALA A CA 1
ATOM 659 C C . ALA A 1 91 ? 4.479 -2.765 -8.529 1.00 72.69 91 ALA A C 1
ATOM 661 O O . ALA A 1 91 ? 5.111 -2.148 -9.391 1.00 72.69 91 ALA A O 1
ATOM 662 N N . VAL A 1 92 ? 5.036 -3.746 -7.812 1.00 81.06 92 VAL A N 1
ATOM 663 C CA . VAL A 1 92 ? 6.416 -4.216 -8.010 1.00 81.06 92 VAL A CA 1
ATOM 664 C C . VAL A 1 92 ? 6.593 -4.840 -9.396 1.00 81.06 92 VAL A C 1
ATOM 666 O O . VAL A 1 92 ? 7.575 -4.547 -10.076 1.00 81.06 92 VAL A O 1
ATOM 669 N N . GLU A 1 93 ? 5.639 -5.646 -9.859 1.00 85.75 93 GLU A N 1
ATOM 670 C CA . GLU A 1 93 ? 5.675 -6.239 -11.201 1.00 85.75 93 GLU A CA 1
ATOM 671 C C . GLU A 1 93 ? 5.651 -5.178 -12.311 1.00 85.75 93 GLU A C 1
ATOM 673 O O . GLU A 1 93 ? 6.427 -5.261 -13.266 1.00 85.75 93 GLU A O 1
ATOM 678 N N . VAL A 1 94 ? 4.804 -4.150 -12.188 1.00 82.19 94 VAL A N 1
ATOM 679 C CA . VAL A 1 94 ? 4.774 -3.011 -13.126 1.00 82.19 94 VAL A CA 1
ATOM 680 C C . VAL A 1 94 ? 6.119 -2.276 -13.128 1.00 82.19 94 VAL A C 1
ATOM 682 O O . VAL A 1 94 ? 6.654 -1.986 -14.198 1.00 82.19 94 VAL A O 1
ATOM 685 N N . SER A 1 95 ? 6.701 -2.032 -11.950 1.00 72.56 95 SER A N 1
ATOM 686 C CA . SER A 1 95 ? 8.010 -1.380 -11.814 1.00 72.56 95 SER A CA 1
ATOM 687 C C . SER A 1 95 ? 9.129 -2.179 -12.494 1.00 72.56 95 SER A C 1
ATOM 689 O O . SER A 1 95 ? 9.905 -1.621 -13.270 1.00 72.56 95 SER A O 1
ATOM 691 N N . ASN A 1 96 ? 9.172 -3.498 -12.289 1.00 80.50 96 ASN A N 1
ATOM 692 C CA . ASN A 1 96 ? 10.167 -4.371 -12.919 1.00 80.50 96 ASN A CA 1
ATOM 693 C C . ASN A 1 96 ? 10.040 -4.379 -14.451 1.00 80.50 96 ASN A C 1
ATOM 695 O O . ASN A 1 96 ? 11.048 -4.320 -15.156 1.00 80.50 96 ASN A O 1
ATOM 699 N N . ARG A 1 97 ? 8.806 -4.396 -14.978 1.00 83.25 97 ARG A N 1
ATOM 700 C CA . ARG A 1 97 ? 8.558 -4.273 -16.425 1.00 83.25 97 ARG A CA 1
ATOM 701 C C . ARG A 1 97 ? 9.053 -2.928 -16.965 1.00 83.25 97 ARG A C 1
ATOM 703 O O . ARG A 1 97 ? 9.753 -2.904 -17.973 1.00 83.25 97 ARG A O 1
ATOM 710 N N . LEU A 1 98 ? 8.762 -1.825 -16.270 1.00 76.19 98 LEU A N 1
ATOM 711 C CA . LEU A 1 98 ? 9.234 -0.488 -16.647 1.00 76.19 98 LEU A CA 1
ATOM 712 C C . LEU A 1 98 ? 10.766 -0.399 -16.665 1.00 76.19 98 LEU A C 1
ATOM 714 O O . LEU A 1 98 ? 11.332 0.166 -17.598 1.00 76.19 98 LEU A O 1
ATOM 718 N N . GLN A 1 99 ? 11.442 -0.975 -15.669 1.00 67.56 99 GLN A N 1
ATOM 719 C CA . GLN A 1 99 ? 12.906 -1.020 -15.633 1.00 67.56 99 GLN A CA 1
ATOM 720 C C . GLN A 1 99 ? 13.482 -1.776 -16.835 1.00 67.56 99 GLN A C 1
ATOM 722 O O . GLN A 1 99 ? 14.418 -1.284 -17.465 1.00 67.56 99 GLN A O 1
ATOM 727 N N . GLY A 1 100 ? 12.902 -2.927 -17.190 1.00 78.06 100 GLY A N 1
ATOM 728 C CA . GLY A 1 100 ? 13.305 -3.684 -18.377 1.00 78.06 100 GLY A CA 1
ATOM 729 C C . GLY A 1 100 ? 13.184 -2.864 -19.666 1.00 78.06 100 GLY A C 1
ATOM 730 O O . GLY A 1 100 ? 14.147 -2.757 -20.425 1.00 78.06 100 GLY A O 1
ATOM 731 N N . GLU A 1 101 ? 12.038 -2.213 -19.874 1.00 80.19 101 GLU A N 1
ATOM 732 C CA . GLU A 1 101 ? 11.792 -1.362 -21.047 1.00 80.19 101 GLU A CA 1
ATOM 733 C C . GLU A 1 101 ? 12.728 -0.143 -21.105 1.00 80.19 101 GLU A C 1
ATOM 735 O O . GLU A 1 101 ? 13.230 0.210 -22.173 1.00 80.19 101 GLU A O 1
ATOM 740 N N . LEU A 1 102 ? 13.025 0.487 -19.962 1.00 69.44 102 LEU A N 1
ATOM 741 C CA . LEU A 1 102 ? 13.973 1.605 -19.893 1.00 69.44 102 LEU A CA 1
ATOM 742 C C . LEU A 1 102 ? 15.390 1.184 -20.291 1.00 69.44 102 LEU A C 1
ATOM 744 O O . LEU A 1 102 ? 16.066 1.930 -21.000 1.00 69.44 102 LEU A O 1
ATOM 748 N N . VAL A 1 103 ? 15.836 -0.003 -19.874 1.00 72.81 103 VAL A N 1
ATOM 749 C CA . VAL A 1 103 ? 17.148 -0.542 -20.259 1.00 72.81 103 VAL A CA 1
ATOM 750 C C . VAL A 1 103 ? 17.211 -0.789 -21.767 1.00 72.81 103 VAL A C 1
ATOM 752 O O . VAL A 1 103 ? 18.188 -0.398 -22.409 1.00 72.81 103 VAL A O 1
ATOM 755 N N . VAL A 1 104 ? 16.164 -1.377 -22.354 1.00 75.38 104 VAL A N 1
ATOM 756 C CA . VAL A 1 104 ? 16.083 -1.601 -23.808 1.00 75.38 104 VAL A CA 1
ATOM 757 C C . VAL A 1 104 ? 16.093 -0.273 -24.568 1.00 75.38 104 VAL A C 1
ATOM 759 O O . VAL A 1 104 ? 16.872 -0.110 -25.509 1.00 75.38 104 VAL A O 1
ATOM 762 N N . ALA A 1 105 ? 15.299 0.709 -24.134 1.00 70.50 105 ALA A N 1
ATOM 763 C CA . ALA A 1 105 ? 15.251 2.029 -24.758 1.00 70.50 105 ALA A CA 1
ATOM 764 C C . ALA A 1 105 ? 16.586 2.785 -24.642 1.00 70.50 105 ALA A C 1
ATOM 766 O O . ALA A 1 105 ? 17.040 3.400 -25.610 1.00 70.50 105 ALA A O 1
ATOM 767 N N . ALA A 1 106 ? 17.246 2.718 -23.481 1.00 67.88 106 ALA A N 1
ATOM 768 C CA . ALA A 1 106 ? 18.561 3.316 -23.271 1.00 67.88 106 ALA A CA 1
ATOM 769 C C . ALA A 1 106 ? 19.622 2.674 -24.173 1.00 67.88 106 ALA A C 1
ATOM 771 O O . ALA A 1 106 ? 20.421 3.387 -24.783 1.00 67.88 106 ALA A O 1
ATOM 772 N N . ARG A 1 107 ? 19.592 1.344 -24.315 1.00 69.12 107 ARG A N 1
ATOM 773 C CA . ARG A 1 107 ? 20.491 0.604 -25.203 1.00 69.12 107 ARG A CA 1
ATOM 774 C C . ARG A 1 107 ? 20.285 0.983 -26.667 1.00 69.12 107 ARG A C 1
ATOM 776 O O . ARG A 1 107 ? 21.256 1.343 -27.322 1.00 69.12 107 ARG A O 1
ATOM 783 N N . ALA A 1 108 ? 19.045 0.985 -27.155 1.00 73.00 108 ALA A N 1
ATOM 784 C CA . ALA A 1 108 ? 18.740 1.377 -28.532 1.00 73.00 108 ALA A CA 1
ATOM 785 C C . ALA A 1 108 ? 19.214 2.811 -28.836 1.00 73.00 108 ALA A C 1
ATOM 787 O O . ALA A 1 108 ? 19.767 3.082 -29.900 1.00 73.00 108 ALA A O 1
ATOM 788 N N . LYS A 1 109 ? 19.061 3.732 -27.874 1.00 74.50 109 LYS A N 1
ATOM 789 C CA . LYS A 1 109 ? 19.545 5.111 -28.008 1.00 74.50 109 LYS A CA 1
ATOM 790 C C . LYS A 1 109 ? 21.073 5.204 -28.011 1.00 74.50 109 LYS A C 1
ATOM 792 O O . LYS A 1 109 ? 21.625 5.985 -28.781 1.00 74.50 109 LYS A O 1
ATOM 797 N N . ALA A 1 110 ? 21.755 4.425 -27.173 1.00 63.91 110 ALA A N 1
ATOM 798 C CA . ALA A 1 110 ? 23.214 4.358 -27.166 1.00 63.91 110 ALA A CA 1
ATOM 799 C C . ALA A 1 110 ? 23.761 3.774 -28.480 1.00 63.91 110 ALA A C 1
ATOM 801 O O . ALA A 1 110 ? 24.703 4.325 -29.043 1.00 63.91 110 ALA A O 1
ATOM 802 N N . GLU A 1 111 ? 23.142 2.711 -28.999 1.00 73.25 111 GLU A N 1
ATOM 803 C CA . GLU A 1 111 ? 23.502 2.100 -30.283 1.00 73.25 111 GLU A CA 1
ATOM 804 C C . GLU A 1 111 ? 23.304 3.079 -31.451 1.00 73.25 111 GLU A C 1
ATOM 806 O O . GLU A 1 111 ? 24.199 3.214 -32.284 1.00 73.25 111 GLU A O 1
ATOM 811 N N . ALA A 1 112 ? 22.197 3.831 -31.471 1.00 76.44 112 ALA A N 1
ATOM 812 C CA . ALA A 1 112 ? 21.959 4.871 -32.473 1.00 76.44 112 ALA A CA 1
ATOM 813 C C . ALA A 1 112 ? 23.024 5.982 -32.426 1.00 76.44 112 ALA A C 1
ATOM 815 O O . ALA A 1 112 ? 23.625 6.301 -33.447 1.00 76.44 112 ALA A O 1
ATOM 816 N N . LEU A 1 113 ? 23.330 6.511 -31.234 1.00 71.12 113 LEU A N 1
ATOM 817 C CA . LEU A 1 113 ? 24.355 7.549 -31.066 1.00 71.12 113 LEU A CA 1
ATOM 818 C C . LEU A 1 113 ? 25.747 7.075 -31.490 1.00 71.12 113 LEU A C 1
ATOM 820 O O . LEU A 1 113 ? 26.492 7.826 -32.115 1.00 71.12 113 LEU A O 1
ATOM 824 N N . LEU A 1 114 ? 26.112 5.837 -31.146 1.00 63.78 114 LEU A N 1
ATOM 825 C CA . LEU A 1 114 ? 27.384 5.258 -31.567 1.00 63.78 114 LEU A CA 1
ATOM 826 C C . LEU A 1 114 ? 27.424 5.069 -33.084 1.00 63.78 114 LEU A C 1
ATOM 828 O O . LEU A 1 114 ? 28.431 5.409 -33.700 1.00 63.78 114 LEU A O 1
ATOM 832 N N . SER A 1 115 ? 26.340 4.579 -33.690 1.00 72.88 115 SER A N 1
ATOM 833 C CA . SER A 1 115 ? 26.223 4.440 -35.145 1.00 72.88 115 SER A CA 1
ATOM 834 C C . SER A 1 115 ? 26.402 5.783 -35.859 1.00 72.88 115 SER A C 1
ATOM 836 O O . SER A 1 115 ? 27.190 5.866 -36.801 1.00 72.88 115 SER A O 1
ATOM 838 N N . ASP A 1 116 ? 25.747 6.841 -35.377 1.00 76.44 116 ASP A N 1
ATOM 839 C CA . ASP A 1 116 ? 25.878 8.194 -35.929 1.00 76.44 116 ASP A CA 1
ATOM 840 C C . ASP A 1 116 ? 27.312 8.726 -35.774 1.00 76.44 116 ASP A C 1
ATOM 842 O O . ASP A 1 116 ? 27.909 9.218 -36.733 1.00 76.44 116 ASP A O 1
ATOM 846 N N . LEU A 1 117 ? 27.926 8.536 -34.599 1.00 70.00 117 LEU A N 1
ATOM 847 C CA . LEU A 1 117 ? 29.314 8.930 -34.340 1.00 70.00 117 LEU A CA 1
ATOM 848 C C . LEU A 1 117 ? 30.302 8.204 -35.272 1.00 70.00 117 LEU A C 1
ATOM 850 O O . LEU A 1 117 ? 31.264 8.804 -35.764 1.00 70.00 117 LEU A O 1
ATOM 854 N N . PHE A 1 118 ? 30.082 6.910 -35.527 1.00 68.06 118 PHE A N 1
ATOM 855 C CA . PHE A 1 118 ? 30.897 6.135 -36.462 1.00 68.06 118 PHE A CA 1
ATOM 856 C C . PHE A 1 118 ? 30.671 6.565 -37.914 1.00 68.06 118 PHE A C 1
ATOM 858 O O . PHE A 1 118 ? 31.648 6.674 -38.659 1.00 68.06 118 PHE A O 1
ATOM 865 N N . ALA A 1 119 ? 29.431 6.856 -38.314 1.00 73.06 119 ALA A N 1
ATOM 866 C CA . ALA A 1 119 ? 29.110 7.350 -39.651 1.00 73.06 119 ALA A CA 1
ATOM 867 C C . ALA A 1 119 ? 29.778 8.708 -39.931 1.00 73.06 119 ALA A C 1
ATOM 869 O O . ALA A 1 119 ? 30.415 8.876 -40.975 1.00 73.06 119 ALA A O 1
ATOM 870 N N . ASP A 1 120 ? 29.732 9.634 -38.972 1.00 71.25 120 ASP A N 1
ATOM 871 C CA . ASP A 1 120 ? 30.381 10.945 -39.066 1.00 71.25 120 ASP A CA 1
ATOM 872 C C . ASP A 1 120 ? 31.907 10.831 -39.107 1.00 71.25 120 ASP A C 1
ATOM 874 O O . ASP A 1 120 ? 32.572 11.467 -39.933 1.00 71.25 120 ASP A O 1
ATOM 878 N N . LYS A 1 121 ? 32.493 9.973 -38.262 1.00 65.19 121 LYS A N 1
ATOM 879 C CA . LYS A 1 121 ? 33.940 9.720 -38.273 1.00 65.19 121 LYS A CA 1
ATOM 880 C C . LYS A 1 121 ? 34.390 9.096 -39.595 1.00 65.19 121 LYS A C 1
ATOM 882 O O . LYS A 1 121 ? 35.417 9.508 -40.137 1.00 65.19 121 LYS A O 1
ATOM 887 N N . HIS A 1 122 ? 33.621 8.153 -40.140 1.00 55.69 122 HIS A N 1
ATOM 888 C CA . HIS A 1 122 ? 33.912 7.526 -41.427 1.00 55.69 122 HIS A CA 1
ATOM 889 C C . HIS A 1 122 ? 33.786 8.527 -42.582 1.00 55.69 122 HIS A C 1
ATOM 891 O O . HIS A 1 122 ? 34.695 8.619 -43.403 1.00 55.69 122 HIS A O 1
ATOM 897 N N . GLN A 1 123 ? 32.734 9.352 -42.623 1.00 63.19 123 GLN A N 1
ATOM 898 C CA . GLN A 1 123 ? 32.625 10.426 -43.616 1.00 63.19 123 GLN A CA 1
ATOM 899 C C . GLN A 1 123 ? 33.777 11.429 -43.518 1.00 63.19 123 GLN A C 1
ATOM 901 O O . GLN A 1 123 ? 34.307 11.844 -44.548 1.00 63.19 123 GLN A O 1
ATOM 906 N N . ASN A 1 124 ? 34.189 11.812 -42.308 1.00 63.19 124 ASN A N 1
ATOM 907 C CA . ASN A 1 124 ? 35.321 12.715 -42.116 1.00 63.19 124 ASN A CA 1
ATOM 908 C C . ASN A 1 124 ? 36.635 12.079 -42.580 1.00 63.19 124 ASN A C 1
ATOM 910 O O . ASN A 1 124 ? 37.404 12.739 -43.273 1.00 63.19 124 ASN A O 1
ATOM 914 N N . MET A 1 125 ? 36.866 10.794 -42.294 1.00 56.31 125 MET A N 1
ATOM 915 C CA . MET A 1 125 ? 38.015 10.063 -42.833 1.00 56.31 125 MET A CA 1
ATOM 916 C C . MET A 1 125 ? 37.983 9.982 -44.361 1.00 56.31 125 MET A C 1
ATOM 918 O O . MET A 1 125 ? 38.996 10.262 -44.994 1.00 56.31 125 MET A O 1
ATOM 922 N N . VAL A 1 126 ? 36.834 9.673 -44.967 1.00 59.34 126 VAL A N 1
ATOM 923 C CA . VAL A 1 126 ? 36.676 9.610 -46.428 1.00 59.34 126 VAL A CA 1
ATOM 924 C C . VAL A 1 126 ? 36.895 10.983 -47.067 1.00 59.34 126 VAL A C 1
ATOM 926 O O . VAL A 1 126 ? 37.601 11.069 -48.065 1.00 59.34 126 VAL A O 1
ATOM 929 N N . LYS A 1 127 ? 36.381 12.073 -46.482 1.00 58.78 127 LYS A N 1
ATOM 930 C CA . LYS A 1 127 ? 36.643 13.450 -46.944 1.00 58.78 127 LYS A CA 1
ATOM 931 C C . LYS A 1 127 ? 38.121 13.818 -46.826 1.00 58.78 127 LYS A C 1
ATOM 933 O O . LYS A 1 127 ? 38.673 14.407 -47.751 1.00 58.78 127 LYS A O 1
ATOM 938 N N . HIS A 1 128 ? 38.776 13.445 -45.728 1.00 53.53 128 HIS A N 1
ATOM 939 C CA . HIS A 1 128 ? 40.202 13.700 -45.522 1.00 53.53 128 HIS A CA 1
ATOM 940 C C . HIS A 1 128 ? 41.071 12.890 -46.499 1.00 53.53 128 HIS A C 1
ATOM 942 O O . HIS A 1 128 ? 42.067 13.391 -47.019 1.00 53.53 128 HIS A O 1
ATOM 948 N N . HIS A 1 129 ? 40.669 11.653 -46.802 1.00 50.84 129 HIS A N 1
ATOM 949 C CA . HIS A 1 129 ? 41.344 10.791 -47.770 1.00 50.84 129 HIS A CA 1
ATOM 950 C C . HIS A 1 129 ? 41.108 11.253 -49.216 1.00 50.84 129 HIS A C 1
ATOM 952 O O . HIS A 1 129 ? 42.055 11.301 -49.997 1.00 50.84 129 HIS A O 1
ATOM 958 N N . ALA A 1 130 ? 39.885 11.682 -49.551 1.00 48.38 130 ALA A N 1
ATOM 959 C CA . ALA A 1 130 ? 39.529 12.311 -50.827 1.00 48.38 130 ALA A CA 1
ATOM 960 C C . ALA A 1 130 ? 40.270 13.646 -51.039 1.00 48.38 130 ALA A C 1
ATOM 962 O O . ALA A 1 130 ? 40.714 13.952 -52.144 1.00 48.38 130 ALA A O 1
ATOM 963 N N . GLY A 1 131 ? 40.461 14.426 -49.969 1.00 47.19 131 GLY A N 1
ATOM 964 C CA . GLY A 1 131 ? 41.273 15.645 -49.973 1.00 47.19 131 GLY A CA 1
ATOM 965 C C . GLY A 1 131 ? 42.757 15.369 -50.226 1.00 47.19 131 GLY A C 1
ATOM 966 O O . GLY A 1 131 ? 43.378 16.080 -51.009 1.00 47.19 131 GLY A O 1
ATOM 967 N N . MET A 1 132 ? 43.313 14.297 -49.647 1.00 41.97 132 MET A N 1
ATOM 968 C CA . MET A 1 132 ? 44.685 13.863 -49.945 1.00 41.97 132 MET A CA 1
ATOM 969 C C . MET A 1 132 ? 44.842 13.293 -51.360 1.00 41.97 132 MET A C 1
ATOM 971 O O . MET A 1 132 ? 45.826 13.598 -52.024 1.00 41.97 132 MET A O 1
ATOM 975 N N . THR A 1 133 ? 43.880 12.520 -51.871 1.00 42.12 133 THR A N 1
ATOM 976 C CA . THR A 1 133 ? 43.949 11.988 -53.250 1.00 42.12 133 THR A CA 1
ATOM 977 C C . THR A 1 133 ? 43.861 13.091 -54.305 1.00 42.12 133 THR A C 1
ATOM 979 O O . THR A 1 133 ? 44.481 12.967 -55.362 1.00 42.12 133 THR A O 1
ATOM 982 N N . LYS A 1 134 ? 43.186 14.211 -54.009 1.00 39.62 134 LYS A N 1
ATOM 983 C CA . LYS A 1 134 ? 43.172 15.402 -54.875 1.00 39.62 134 LYS A CA 1
ATOM 984 C C . LYS A 1 134 ? 44.521 16.137 -54.920 1.00 39.62 134 LYS A C 1
ATOM 986 O O . LYS A 1 134 ? 44.849 16.723 -55.940 1.00 39.62 134 LYS A O 1
ATOM 991 N N . ILE A 1 135 ? 45.328 16.056 -53.857 1.00 43.16 135 ILE A N 1
ATOM 992 C CA . ILE A 1 135 ? 46.699 16.607 -53.822 1.00 43.16 135 ILE A CA 1
ATOM 993 C C . ILE A 1 135 ? 47.679 15.716 -54.611 1.00 43.16 135 ILE A C 1
ATOM 995 O O . ILE A 1 135 ? 48.651 16.213 -55.168 1.00 43.16 135 ILE A O 1
ATOM 999 N N . VAL A 1 136 ? 47.412 14.409 -54.716 1.00 42.38 136 VAL A N 1
ATOM 1000 C CA . VAL A 1 136 ? 48.265 13.452 -55.454 1.00 42.38 136 VAL A CA 1
ATOM 1001 C C . VAL A 1 136 ? 47.948 13.407 -56.962 1.00 42.38 136 VAL A C 1
ATOM 1003 O O . VAL A 1 136 ? 48.767 12.933 -57.745 1.00 42.38 136 VAL A O 1
ATOM 1006 N N . THR A 1 137 ? 46.790 13.921 -57.395 1.00 40.56 137 THR A N 1
ATOM 1007 C CA . THR A 1 137 ? 46.335 13.868 -58.802 1.00 40.56 137 THR A CA 1
ATOM 1008 C C . THR A 1 137 ? 46.589 15.135 -59.624 1.00 40.56 137 THR A C 1
ATOM 1010 O O . THR A 1 137 ? 46.450 15.074 -60.844 1.00 40.56 137 THR A O 1
ATOM 1013 N N . ASP A 1 138 ? 47.093 16.225 -59.032 1.00 43.00 138 ASP A N 1
ATOM 1014 C CA . ASP A 1 138 ? 47.810 17.277 -59.784 1.00 43.00 138 ASP A CA 1
ATOM 1015 C C . ASP A 1 138 ? 49.239 16.792 -60.109 1.00 43.00 138 ASP A C 1
ATOM 1017 O O . ASP A 1 138 ? 50.270 17.373 -59.771 1.00 43.00 138 ASP A O 1
ATOM 1021 N N . SER A 1 139 ? 49.299 15.636 -60.767 1.00 39.34 139 SER A N 1
ATOM 1022 C CA . SER A 1 139 ? 50.481 14.834 -61.065 1.00 39.34 139 SER A CA 1
ATOM 1023 C C . SER A 1 139 ? 51.289 15.358 -62.258 1.00 39.34 139 SER A C 1
ATOM 1025 O O . SER A 1 139 ? 51.863 14.579 -63.015 1.00 39.34 139 SER A O 1
ATOM 1027 N N . ALA A 1 140 ? 51.368 16.679 -62.426 1.00 46.06 140 ALA A N 1
ATOM 1028 C CA . ALA A 1 140 ? 52.318 17.304 -63.349 1.00 46.06 140 ALA A CA 1
ATOM 1029 C C . ALA A 1 140 ? 53.698 17.556 -62.699 1.00 46.06 140 ALA A C 1
ATOM 1031 O O . ALA A 1 140 ? 54.655 17.870 -63.401 1.00 46.06 140 ALA A O 1
ATOM 1032 N N . SER A 1 141 ? 53.830 17.394 -61.374 1.00 47.94 141 SER A N 1
ATOM 1033 C CA .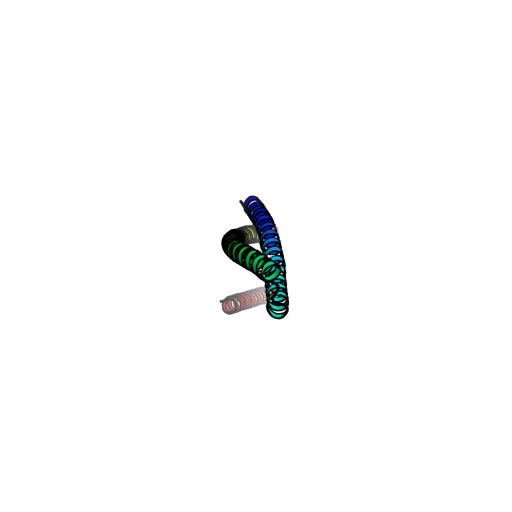 SER A 1 141 ? 55.054 17.704 -60.609 1.00 47.94 141 SER A CA 1
ATOM 1034 C C . SER A 1 141 ? 55.705 16.504 -59.898 1.00 47.94 141 SER A C 1
ATOM 1036 O O . SER A 1 141 ? 56.731 16.658 -59.243 1.00 47.94 141 SER A O 1
ATOM 1038 N N . LEU A 1 142 ? 55.158 15.294 -60.044 1.00 42.53 142 LEU A N 1
ATOM 1039 C CA . LEU A 1 142 ? 55.579 14.100 -59.294 1.00 42.53 142 LEU A CA 1
ATOM 1040 C C . LEU A 1 142 ? 56.995 13.532 -59.563 1.00 42.53 142 LEU A C 1
ATOM 1042 O O . LEU A 1 142 ? 57.507 12.854 -58.671 1.00 42.53 142 LEU A O 1
ATOM 1046 N N . PRO A 1 143 ? 57.693 13.783 -60.691 1.00 41.22 143 PRO A N 1
ATOM 1047 C CA . PRO A 1 143 ? 59.032 13.214 -60.877 1.00 41.22 143 PRO A CA 1
ATOM 1048 C C . PRO A 1 143 ? 60.128 13.815 -59.979 1.00 41.22 143 PRO A C 1
ATOM 1050 O O . PRO A 1 143 ? 61.207 13.237 -59.895 1.00 41.22 143 PRO A O 1
ATOM 1053 N N . SER A 1 144 ? 59.897 14.949 -59.303 1.00 46.75 144 SER A N 1
ATOM 1054 C CA . SER A 1 144 ? 60.929 15.619 -58.490 1.00 46.75 144 SER A CA 1
ATOM 1055 C C . SER A 1 144 ? 60.918 15.252 -56.999 1.00 46.75 144 SER A C 1
ATOM 1057 O O . SER A 1 144 ? 61.779 15.719 -56.257 1.00 46.75 144 SER A O 1
ATOM 1059 N N . LEU A 1 145 ? 59.992 14.397 -56.549 1.00 41.38 145 LEU A N 1
ATOM 1060 C CA . LEU A 1 145 ? 59.855 14.007 -55.136 1.00 41.38 145 LEU A CA 1
ATOM 1061 C C . LEU A 1 145 ? 60.633 12.739 -54.738 1.00 41.38 145 LEU A C 1
ATOM 1063 O O . LEU A 1 145 ? 60.608 12.362 -53.573 1.00 41.38 145 LEU A O 1
ATOM 1067 N N . PHE A 1 146 ? 61.352 12.091 -55.661 1.00 44.41 146 PHE A N 1
ATOM 1068 C CA . PHE A 1 146 ? 62.049 10.818 -55.401 1.00 44.41 146 PHE A CA 1
ATOM 1069 C C . PHE A 1 146 ? 63.564 10.936 -55.191 1.00 44.41 146 PHE A C 1
ATOM 1071 O O . PHE A 1 146 ? 64.299 9.994 -55.472 1.00 44.41 146 PHE A O 1
ATOM 1078 N N . LEU A 1 147 ? 64.060 12.069 -54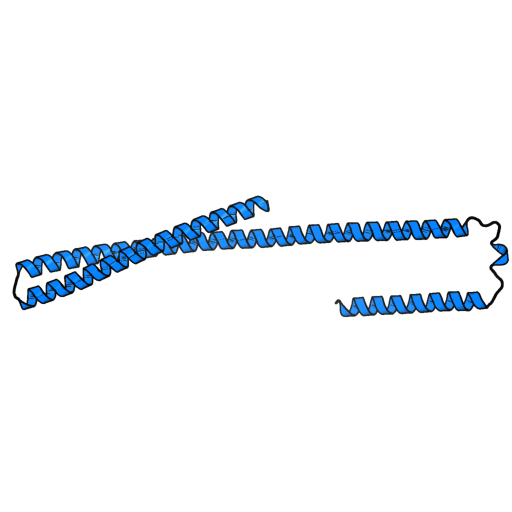.692 1.00 44.22 147 LEU A N 1
ATOM 1079 C CA . LEU A 1 147 ? 65.477 12.211 -54.348 1.00 44.22 147 LEU A CA 1
ATOM 1080 C C . LEU A 1 147 ? 65.635 13.041 -53.074 1.00 44.22 147 LEU A C 1
ATOM 1082 O O . LEU A 1 147 ? 65.822 14.250 -53.160 1.00 44.22 147 LEU A O 1
ATOM 1086 N N . ASN A 1 148 ? 65.537 12.405 -51.902 1.00 46.50 148 ASN A N 1
ATOM 1087 C CA . ASN A 1 148 ? 66.350 12.746 -50.726 1.00 46.50 148 ASN A CA 1
ATOM 1088 C C . ASN A 1 148 ? 66.129 11.747 -49.575 1.00 46.50 148 ASN A C 1
ATOM 1090 O O . ASN A 1 148 ? 65.006 11.559 -49.104 1.00 46.50 148 ASN A O 1
ATOM 1094 N N . ASP A 1 149 ? 67.230 11.197 -49.057 1.00 50.66 149 ASP A N 1
ATOM 1095 C CA . ASP A 1 149 ? 67.282 10.176 -47.994 1.00 50.66 149 ASP A CA 1
ATOM 1096 C C . ASP A 1 149 ? 66.562 10.591 -46.693 1.00 50.66 149 ASP A C 1
ATOM 1098 O O . ASP A 1 149 ? 66.045 9.752 -45.962 1.00 50.66 149 ASP A O 1
ATOM 1102 N N . ARG A 1 150 ? 66.394 11.900 -46.452 1.00 47.38 150 ARG A N 1
ATOM 1103 C CA . ARG A 1 150 ? 65.616 12.436 -45.318 1.00 47.38 150 ARG A CA 1
ATOM 1104 C C . ARG A 1 150 ? 64.131 12.053 -45.322 1.00 47.38 150 ARG A C 1
ATOM 1106 O O . ARG A 1 150 ? 63.501 12.114 -44.270 1.00 47.38 150 ARG A O 1
ATOM 1113 N N . GLN A 1 151 ? 63.545 11.717 -46.473 1.00 45.78 151 GLN A N 1
ATOM 1114 C CA . GLN A 1 151 ? 62.135 11.313 -46.552 1.00 45.78 151 GLN A CA 1
ATOM 1115 C C . GLN A 1 151 ? 61.934 9.814 -46.291 1.00 45.78 151 GLN A C 1
ATOM 1117 O O . GLN A 1 151 ? 60.867 9.433 -45.811 1.00 45.78 151 GLN A O 1
ATOM 1122 N N . ALA A 1 152 ? 62.957 8.981 -46.515 1.00 49.75 152 ALA A N 1
ATOM 1123 C CA . ALA A 1 152 ? 62.925 7.564 -46.152 1.00 49.75 152 ALA A CA 1
ATOM 1124 C C . ALA A 1 152 ? 62.883 7.387 -44.622 1.00 49.75 152 ALA A C 1
ATOM 1126 O O . ALA A 1 152 ? 62.036 6.646 -44.126 1.00 49.75 152 ALA A O 1
ATOM 1127 N N . ASP A 1 153 ? 63.667 8.177 -43.876 1.00 46.47 153 ASP A N 1
ATOM 1128 C CA . ASP A 1 153 ? 63.626 8.220 -42.403 1.00 46.47 153 ASP A CA 1
ATOM 1129 C C . ASP A 1 153 ? 62.263 8.693 -41.862 1.00 46.47 153 ASP A C 1
ATOM 1131 O O . ASP A 1 153 ? 61.808 8.275 -40.796 1.00 46.47 153 ASP A O 1
ATOM 1135 N N . LEU A 1 154 ? 61.577 9.563 -42.611 1.00 49.53 154 LEU A N 1
ATOM 1136 C CA . LEU A 1 154 ? 60.262 10.100 -42.254 1.00 49.53 154 LEU A CA 1
ATOM 1137 C C . LEU A 1 154 ? 59.155 9.061 -42.473 1.00 49.53 154 LEU A C 1
ATOM 1139 O O . LEU A 1 154 ? 58.264 8.928 -41.637 1.00 49.53 154 LEU A O 1
ATOM 1143 N N . ILE A 1 155 ? 59.242 8.277 -43.550 1.00 50.97 155 ILE A N 1
ATOM 1144 C CA . ILE A 1 155 ? 58.335 7.150 -43.806 1.00 50.97 155 ILE A CA 1
ATOM 1145 C C . ILE A 1 155 ? 58.598 6.013 -42.808 1.00 50.97 155 ILE A C 1
ATOM 1147 O O . ILE A 1 155 ? 57.645 5.437 -42.282 1.00 50.97 155 ILE A O 1
ATOM 1151 N N . GLU A 1 156 ? 59.858 5.738 -42.466 1.00 45.12 156 GLU A N 1
ATOM 1152 C CA . GLU A 1 156 ? 60.209 4.757 -41.435 1.00 45.12 156 GLU A CA 1
ATOM 1153 C C . GLU A 1 156 ? 59.737 5.202 -40.036 1.00 45.12 156 GLU A C 1
ATOM 1155 O O . GLU A 1 156 ? 59.186 4.402 -39.275 1.00 45.12 156 GLU A O 1
ATOM 1160 N N . GLY A 1 157 ? 59.853 6.495 -39.715 1.00 46.94 157 GLY A N 1
ATOM 1161 C CA . GLY A 1 157 ? 59.319 7.087 -38.486 1.00 46.94 157 GLY A CA 1
ATOM 1162 C C . GLY A 1 157 ? 57.789 7.032 -38.399 1.00 46.94 157 GLY A C 1
ATOM 1163 O O . GLY A 1 157 ? 57.235 6.758 -37.330 1.00 46.94 157 GLY A O 1
ATOM 1164 N N . VAL A 1 158 ? 57.089 7.218 -39.522 1.00 49.28 158 VAL A N 1
ATOM 1165 C CA . VAL A 1 158 ? 55.625 7.071 -39.603 1.00 49.28 158 VAL A CA 1
ATOM 1166 C C . VAL A 1 158 ? 55.213 5.602 -39.472 1.00 49.28 158 VAL A C 1
ATOM 1168 O O . VAL A 1 158 ? 54.277 5.311 -38.728 1.00 49.28 158 VAL A O 1
ATOM 1171 N N . ALA A 1 159 ? 55.940 4.665 -40.088 1.00 47.84 159 ALA A N 1
ATOM 1172 C CA . ALA A 1 159 ? 55.681 3.230 -39.957 1.00 47.84 159 ALA A CA 1
ATOM 1173 C C . ALA A 1 159 ? 55.912 2.719 -38.520 1.00 47.84 159 ALA A C 1
ATOM 1175 O O . ALA A 1 159 ? 55.094 1.953 -38.007 1.00 47.84 159 ALA A O 1
ATOM 1176 N N . ARG A 1 160 ? 56.959 3.194 -37.822 1.00 42.25 160 ARG A N 1
ATOM 1177 C CA . ARG A 1 160 ? 57.187 2.868 -36.399 1.00 42.25 160 ARG A CA 1
ATOM 1178 C C . ARG A 1 160 ? 56.101 3.442 -35.486 1.00 42.25 160 ARG A C 1
ATOM 1180 O O . ARG A 1 160 ? 55.640 2.732 -34.599 1.00 42.25 160 ARG A O 1
ATOM 1187 N N . ASN A 1 161 ? 55.636 4.672 -35.716 1.00 42.53 161 ASN A N 1
ATOM 1188 C CA . ASN A 1 161 ? 54.535 5.253 -34.932 1.00 42.53 161 ASN A CA 1
ATOM 1189 C C . ASN A 1 161 ? 53.192 4.543 -35.171 1.00 42.53 161 ASN A C 1
ATOM 1191 O O . ASN A 1 161 ? 52.405 4.380 -34.233 1.00 42.53 161 ASN A O 1
ATOM 1195 N N . PHE A 1 162 ? 52.941 4.069 -36.395 1.00 44.94 162 PHE A N 1
ATOM 1196 C CA . PHE A 1 162 ? 51.757 3.267 -36.713 1.00 44.94 162 PHE A CA 1
ATOM 1197 C C . PHE A 1 162 ? 51.817 1.868 -36.075 1.00 44.94 162 PHE A C 1
ATOM 1199 O O . PHE A 1 162 ? 50.819 1.377 -35.553 1.00 44.94 162 PHE A O 1
ATOM 1206 N N . ALA A 1 163 ? 53.002 1.250 -36.034 1.00 42.31 163 ALA A N 1
ATOM 1207 C CA . ALA A 1 163 ? 53.206 -0.037 -35.368 1.00 42.31 163 ALA A CA 1
ATOM 1208 C C . ALA A 1 163 ? 53.034 0.060 -33.837 1.00 42.31 163 ALA A C 1
ATOM 1210 O O . ALA A 1 163 ? 52.378 -0.793 -33.230 1.00 42.31 163 ALA A O 1
ATOM 1211 N N . ILE A 1 164 ? 53.548 1.130 -33.213 1.00 40.81 164 ILE A N 1
ATOM 1212 C CA . ILE A 1 164 ? 53.384 1.393 -31.771 1.00 40.81 164 ILE A CA 1
ATOM 1213 C C . ILE A 1 164 ? 51.900 1.589 -31.418 1.00 40.81 164 ILE A C 1
ATOM 1215 O O . ILE A 1 164 ? 51.428 1.022 -30.436 1.00 40.81 164 ILE A O 1
ATOM 1219 N N . THR A 1 165 ? 51.130 2.302 -32.247 1.00 48.78 165 THR A N 1
ATOM 1220 C CA . THR A 1 165 ? 49.690 2.521 -32.006 1.00 48.78 165 THR A CA 1
ATOM 1221 C C . THR A 1 165 ? 48.844 1.258 -32.185 1.00 48.78 165 THR A C 1
ATOM 1223 O O . THR A 1 165 ? 47.873 1.079 -31.448 1.00 48.78 165 THR A O 1
ATOM 1226 N N . SER A 1 166 ? 49.227 0.333 -33.074 1.00 46.88 166 SER A N 1
ATOM 1227 C CA . SER A 1 166 ? 48.581 -0.987 -33.149 1.00 46.88 166 SER A CA 1
ATOM 1228 C C . SER A 1 166 ? 48.871 -1.873 -31.932 1.00 46.88 166 SER A C 1
ATOM 1230 O O . SER A 1 166 ? 47.962 -2.553 -31.458 1.00 46.88 166 SER A O 1
ATOM 1232 N N . ALA A 1 167 ? 50.082 -1.819 -31.363 1.00 44.00 167 ALA A N 1
ATOM 1233 C CA . ALA A 1 167 ? 50.400 -2.536 -30.127 1.00 44.00 167 ALA A CA 1
ATOM 1234 C C . ALA A 1 167 ? 49.589 -1.991 -28.938 1.00 44.00 167 ALA A C 1
ATOM 1236 O O . ALA A 1 167 ? 49.003 -2.773 -28.195 1.00 44.00 167 ALA A O 1
ATOM 1237 N N . SER A 1 168 ? 49.447 -0.664 -28.821 1.00 47.94 168 SER A N 1
ATOM 1238 C CA . SER A 1 168 ? 48.613 -0.025 -27.790 1.00 47.94 168 SER A CA 1
ATOM 1239 C C . SER A 1 168 ? 47.119 -0.353 -27.926 1.00 47.94 168 SER A C 1
ATOM 1241 O O . SER A 1 168 ? 46.417 -0.445 -26.922 1.00 47.94 168 SER A O 1
ATOM 1243 N N . LEU A 1 169 ? 46.620 -0.558 -29.152 1.00 42.91 169 LEU A N 1
ATOM 1244 C CA . LEU A 1 169 ? 45.235 -0.978 -29.408 1.00 42.91 169 LEU A CA 1
ATOM 1245 C C . LEU A 1 169 ? 44.991 -2.451 -29.051 1.00 42.91 169 LEU A C 1
ATOM 1247 O O . LEU A 1 169 ? 43.931 -2.775 -28.518 1.00 42.91 169 LEU A O 1
ATOM 1251 N N . ILE A 1 1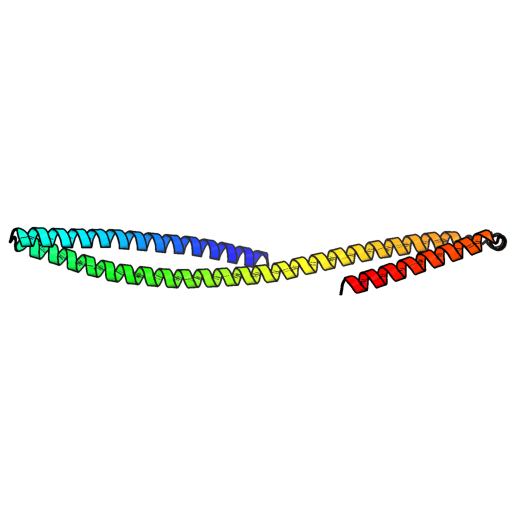70 ? 45.968 -3.329 -29.290 1.00 46.62 170 ILE A N 1
ATOM 1252 C CA . ILE A 1 170 ? 45.908 -4.738 -28.871 1.00 46.62 170 ILE A CA 1
ATOM 1253 C C . ILE A 1 170 ? 46.005 -4.846 -27.340 1.00 46.62 170 ILE A C 1
ATOM 1255 O O . ILE A 1 170 ? 45.253 -5.599 -26.728 1.00 46.62 170 ILE A O 1
ATOM 1259 N N . GLU A 1 171 ? 46.867 -4.049 -26.706 1.00 41.44 171 GLU A N 1
ATOM 1260 C CA . GLU A 1 171 ? 47.040 -4.018 -25.248 1.00 41.44 171 GLU A CA 1
ATOM 1261 C C . GLU A 1 171 ? 45.814 -3.427 -24.522 1.00 41.44 171 GLU A C 1
ATOM 1263 O O . GLU A 1 171 ? 45.439 -3.888 -23.444 1.00 41.44 171 GLU A O 1
ATOM 1268 N N . PHE A 1 172 ? 45.133 -2.453 -25.138 1.00 43.25 172 PHE A N 1
ATOM 1269 C CA . PHE A 1 172 ? 43.845 -1.943 -24.665 1.00 43.25 172 PHE A CA 1
ATOM 1270 C C . PHE A 1 172 ? 42.729 -2.986 -24.815 1.00 43.25 172 PHE A C 1
ATOM 1272 O O . PHE A 1 172 ? 41.986 -3.216 -23.865 1.00 43.25 172 PHE A O 1
ATOM 1279 N N . ALA A 1 173 ? 42.641 -3.673 -25.958 1.00 42.38 173 ALA A N 1
ATOM 1280 C CA . ALA A 1 173 ? 41.651 -4.732 -26.168 1.00 42.38 173 ALA A CA 1
ATOM 1281 C C . ALA A 1 173 ? 41.840 -5.918 -25.200 1.00 42.38 173 ALA A C 1
ATOM 1283 O O . ALA A 1 173 ? 40.854 -6.451 -24.700 1.00 42.38 173 ALA A O 1
ATOM 1284 N N . ALA A 1 174 ? 43.086 -6.276 -24.871 1.00 44.09 174 ALA A N 1
ATOM 1285 C CA . ALA A 1 174 ? 43.405 -7.332 -23.907 1.00 44.09 174 ALA A CA 1
ATOM 1286 C C . ALA A 1 174 ? 43.120 -6.956 -22.438 1.00 44.09 174 ALA A C 1
ATOM 1288 O O . ALA A 1 174 ? 42.971 -7.841 -21.604 1.00 44.09 174 ALA A O 1
ATOM 1289 N N . LYS A 1 175 ? 43.049 -5.659 -22.103 1.00 39.06 175 LYS A N 1
ATOM 1290 C CA . LYS A 1 175 ? 42.671 -5.165 -20.762 1.00 39.06 175 LYS A CA 1
ATOM 1291 C C . LYS A 1 175 ? 41.164 -4.989 -20.569 1.00 39.06 175 LYS A C 1
ATOM 1293 O O . LYS A 1 175 ? 40.725 -4.790 -19.440 1.00 39.06 175 LYS A O 1
ATOM 1298 N N . VAL A 1 176 ? 40.401 -4.981 -21.661 1.00 41.34 176 VAL A N 1
ATOM 1299 C CA . VAL A 1 176 ? 38.945 -4.765 -21.666 1.00 41.34 176 VAL A CA 1
ATOM 1300 C C . VAL A 1 176 ? 38.165 -6.096 -21.714 1.00 41.34 176 VAL A C 1
ATOM 1302 O O . VAL A 1 176 ? 36.952 -6.079 -21.513 1.00 41.34 176 VAL A O 1
ATOM 1305 N N . SER A 1 177 ? 38.834 -7.243 -21.908 1.00 31.80 177 SER A N 1
ATOM 1306 C CA . SER A 1 177 ? 38.273 -8.598 -21.714 1.00 31.80 177 SER A CA 1
ATOM 1307 C C . SER A 1 177 ? 38.606 -9.163 -20.339 1.00 31.80 177 SER A C 1
ATOM 1309 O O . SER A 1 177 ? 37.721 -9.804 -19.737 1.00 31.80 177 SER A O 1
#

Foldseek 3Di:
DLVVLVVVLVVLVVVLVVLVVVLVVLVVVLVVLVVQLVVLVVQLVVCVVVVPPVSNVVSVVSNVVSVVVNVVSVVVSVVSVVVSVVSVVVSVVSVVVSVVVVVVVVVVVVVVVVVVVVVVVVVVVVVVVVVVVVVVVVPPPPVVPPDDPVVVVVVVVVVVVVVVVVVVVVVVVVVVD

Secondary structure (DSSP, 8-state):
-HHHHHHHHHHHHHHHHHHHHHHHHHHHHHHHHHHHHHHHHHHHHHHHHTT-HHHHHHHHHHHHHHHHHHHHHHHHHHHHHHHHHHHHHHHHHHHHHHHHHHHHHHHHHHHHHHHHHHHHHHHHHHHHHHHHHHHHS-TTSGGGSS--THHHHHHHHHHHHHHHHHHHHHHHHHHH-

pLDDT: mean 70.9, std 18.03, range [31.8, 92.62]